Protein AF-A0A9E3AT94-F1 (afdb_monomer_lite)

Radius of gyration: 15.44 Å; chains: 1; bounding box: 36×25×39 Å

Secondary structure (DSSP, 8-state):
--TT----SS------------TT-HHHHHHHHHHHHHHHHHSHHHHHHHHHHSS--SS------

pLDDT: mean 86.13, std 11.88, range [43.88, 96.81]

Structure (mmCIF, N/CA/C/O backbone):
data_AF-A0A9E3AT94-F1
#
_entry.id   AF-A0A9E3AT94-F1
#
loop_
_atom_site.group_PDB
_atom_site.id
_atom_site.type_symbol
_atom_site.label_atom_id
_atom_site.label_alt_id
_atom_site.label_comp_id
_atom_site.label_asym_id
_atom_site.label_entity_id
_atom_site.label_seq_id
_atom_site.pdbx_PDB_ins_code
_atom_site.Cartn_x
_atom_site.Cartn_y
_atom_site.Cartn_z
_atom_site.occupancy
_atom_site.B_iso_or_equiv
_atom_site.auth_seq_id
_atom_site.auth_comp_id
_atom_site.auth_asym_id
_atom_site.auth_atom_id
_atom_site.pdbx_PDB_model_num
ATOM 1 N N . ASN A 1 1 ? 9.761 7.480 -19.046 1.00 53.47 1 ASN A N 1
ATOM 2 C CA . ASN A 1 1 ? 11.186 7.553 -19.438 1.00 53.47 1 ASN A CA 1
ATOM 3 C C . ASN A 1 1 ? 11.519 8.913 -20.019 1.00 53.47 1 ASN A C 1
ATOM 5 O O . ASN A 1 1 ? 10.918 9.293 -21.013 1.00 53.47 1 ASN A O 1
ATOM 9 N N . ASN A 1 2 ? 12.454 9.638 -19.398 1.00 68.50 2 ASN A N 1
ATOM 10 C CA . ASN A 1 2 ? 12.992 10.898 -19.910 1.00 68.50 2 ASN A CA 1
ATOM 11 C C . ASN A 1 2 ? 14.499 10.708 -20.179 1.00 68.50 2 ASN A C 1
ATOM 13 O O . ASN A 1 2 ? 15.269 10.680 -19.223 1.00 68.50 2 ASN A O 1
ATOM 17 N N . PRO A 1 3 ? 14.935 10.553 -21.444 1.00 79.25 3 PRO A N 1
ATOM 18 C CA . PRO A 1 3 ? 16.301 10.136 -21.786 1.00 79.25 3 PRO A CA 1
ATOM 19 C C . PRO A 1 3 ? 17.383 11.159 -21.411 1.00 79.25 3 PRO A C 1
ATOM 21 O O . PRO A 1 3 ? 18.568 10.850 -21.482 1.00 79.25 3 PRO A O 1
ATOM 24 N N . LYS A 1 4 ? 16.995 12.374 -21.006 1.00 89.25 4 LYS A N 1
ATOM 25 C CA . LYS A 1 4 ? 17.923 13.419 -20.557 1.00 89.25 4 LYS A CA 1
ATOM 26 C C . LYS A 1 4 ? 18.392 13.237 -19.110 1.00 89.25 4 LYS A C 1
ATOM 28 O O . LYS A 1 4 ? 19.323 13.922 -18.701 1.00 89.25 4 LYS A O 1
ATOM 33 N N . PHE A 1 5 ? 17.762 12.348 -18.341 1.00 85.88 5 PHE A N 1
ATOM 34 C CA . PHE A 1 5 ? 18.045 12.167 -16.918 1.00 85.88 5 PHE A CA 1
ATOM 35 C C . PHE A 1 5 ? 18.285 10.695 -16.585 1.00 85.88 5 PHE A C 1
ATOM 37 O O . PHE A 1 5 ? 17.622 9.807 -17.119 1.00 85.88 5 PHE A O 1
ATOM 44 N N . LYS A 1 6 ? 19.225 10.448 -15.669 1.00 86.19 6 LYS A N 1
ATOM 45 C CA . LYS A 1 6 ? 19.499 9.128 -15.095 1.00 86.19 6 LYS A CA 1
ATOM 46 C C . LYS A 1 6 ? 19.548 9.224 -13.575 1.00 86.19 6 LYS A C 1
ATOM 48 O O . LYS A 1 6 ? 20.029 10.222 -13.041 1.00 86.19 6 LYS A O 1
ATOM 53 N N . ILE A 1 7 ? 19.079 8.179 -12.903 1.00 83.94 7 ILE A N 1
ATOM 54 C CA . ILE A 1 7 ? 19.301 7.999 -11.467 1.00 83.94 7 ILE A CA 1
ATOM 55 C C . ILE A 1 7 ? 20.773 7.610 -11.280 1.00 83.94 7 ILE A C 1
ATOM 57 O O . ILE A 1 7 ? 21.311 6.824 -12.063 1.00 83.94 7 ILE A O 1
ATOM 61 N N . VAL A 1 8 ? 21.440 8.206 -10.294 1.00 88.56 8 VAL A N 1
ATOM 62 C CA . VAL A 1 8 ? 22.847 7.945 -9.966 1.00 88.56 8 VAL A CA 1
ATOM 63 C C . VAL A 1 8 ? 22.964 7.494 -8.516 1.00 88.56 8 VAL A C 1
ATOM 65 O O . VAL A 1 8 ? 22.217 7.974 -7.668 1.00 88.56 8 VAL A O 1
ATOM 68 N N . GLY A 1 9 ? 23.927 6.614 -8.244 1.00 84.62 9 GLY A N 1
ATOM 69 C CA . GLY A 1 9 ? 24.149 6.063 -6.908 1.00 84.62 9 GLY A CA 1
ATOM 70 C C . GLY A 1 9 ? 23.193 4.927 -6.545 1.00 84.62 9 GLY A C 1
ATOM 71 O O . GLY A 1 9 ? 22.390 4.475 -7.363 1.00 84.62 9 GLY A O 1
ATOM 72 N N . GLU A 1 10 ? 23.334 4.451 -5.313 1.00 81.94 10 GLU A N 1
ATOM 73 C CA . GLU A 1 10 ? 22.467 3.433 -4.721 1.00 81.94 10 GLU A CA 1
ATOM 74 C C . GLU A 1 10 ? 21.255 4.076 -4.032 1.00 81.94 10 GLU A C 1
ATOM 76 O O . GLU A 1 10 ? 21.212 5.287 -3.801 1.00 81.94 10 GLU A O 1
ATOM 81 N N . MET A 1 11 ? 20.252 3.257 -3.714 1.00 77.06 11 MET A N 1
ATOM 82 C CA . MET A 1 11 ? 19.077 3.697 -2.965 1.00 77.06 11 MET A CA 1
ATOM 83 C C . MET A 1 11 ? 19.512 4.218 -1.589 1.00 77.06 11 MET A C 1
ATOM 85 O O . MET A 1 11 ? 20.076 3.474 -0.793 1.00 77.06 11 MET A O 1
ATOM 89 N N . PHE A 1 12 ? 19.266 5.500 -1.321 1.00 77.56 12 PHE A N 1
ATOM 90 C CA . PHE A 1 12 ? 19.719 6.154 -0.090 1.00 77.56 12 PHE A CA 1
ATOM 91 C C . PHE A 1 12 ? 18.909 5.732 1.147 1.00 77.56 12 PHE A C 1
ATOM 93 O O . PHE A 1 12 ? 19.468 5.597 2.233 1.00 77.56 12 PHE A O 1
ATOM 100 N N . SER A 1 13 ? 17.601 5.509 0.991 1.00 75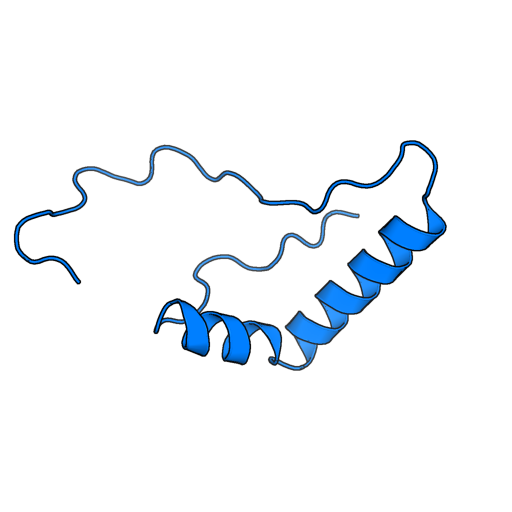.31 13 SER A N 1
ATOM 101 C CA . SER A 1 13 ? 16.694 5.112 2.072 1.00 75.31 13 SER A CA 1
ATOM 102 C C . SER A 1 13 ? 15.520 4.281 1.549 1.00 75.31 13 SER A C 1
ATOM 104 O O . SER A 1 13 ? 15.127 4.384 0.384 1.00 75.31 13 SER A O 1
ATOM 106 N N . VAL A 1 14 ? 14.950 3.460 2.435 1.00 75.94 14 VAL A N 1
ATOM 107 C CA . VAL A 1 14 ? 13.646 2.817 2.243 1.00 75.94 14 VAL A CA 1
ATOM 108 C C . VAL A 1 14 ? 12.654 3.551 3.133 1.00 75.94 14 VAL A C 1
ATOM 110 O O . VAL A 1 14 ? 12.795 3.545 4.353 1.00 75.94 14 VAL A O 1
ATOM 113 N N . GLU A 1 15 ? 11.676 4.206 2.517 1.00 77.44 15 GLU A N 1
ATOM 114 C CA . GLU A 1 15 ? 10.652 4.980 3.218 1.00 77.44 15 GLU A CA 1
ATOM 115 C C . GLU A 1 15 ? 9.286 4.328 2.986 1.00 77.44 15 GLU A C 1
ATOM 117 O O . GLU A 1 15 ? 8.758 4.392 1.870 1.00 77.44 15 GLU A O 1
ATOM 122 N N . PRO A 1 16 ? 8.708 3.660 3.997 1.00 79.44 16 PRO A N 1
ATOM 123 C CA . PRO A 1 16 ? 7.393 3.063 3.850 1.00 79.44 16 PRO A CA 1
ATOM 124 C C . PRO A 1 16 ? 6.311 4.144 3.769 1.00 79.44 16 PRO A C 1
ATOM 126 O O . PRO A 1 16 ? 6.269 5.084 4.565 1.00 79.44 16 PRO A O 1
ATOM 129 N N . PHE A 1 17 ? 5.410 3.997 2.797 1.00 83.44 17 PHE A N 1
ATOM 130 C CA . PHE A 1 17 ? 4.256 4.877 2.632 1.00 83.44 17 PHE A CA 1
ATOM 131 C C . PHE A 1 17 ? 3.054 4.349 3.418 1.00 83.44 17 PHE A C 1
ATOM 133 O O . PHE A 1 17 ? 2.749 3.159 3.371 1.00 83.44 17 PHE A O 1
ATOM 140 N N . GLY A 1 18 ? 2.331 5.251 4.084 1.00 88.31 18 GLY A N 1
ATOM 141 C CA . GLY A 1 18 ? 1.109 4.940 4.826 1.00 88.31 18 GLY A CA 1
ATOM 142 C C . GLY A 1 18 ? -0.043 5.884 4.487 1.00 88.31 18 GLY A C 1
ATOM 143 O O . GLY A 1 18 ? 0.157 6.967 3.933 1.00 88.31 18 GLY A O 1
ATOM 144 N N . ILE A 1 19 ? -1.261 5.475 4.842 1.00 90.88 19 ILE A N 1
ATOM 145 C CA . ILE A 1 19 ? -2.471 6.297 4.722 1.00 90.88 19 ILE A CA 1
ATOM 146 C C . ILE A 1 19 ? -2.794 6.867 6.106 1.00 90.88 19 ILE A C 1
ATOM 148 O O . ILE A 1 19 ? -2.951 6.124 7.072 1.00 90.88 19 ILE A O 1
ATOM 152 N N . GLY A 1 20 ? -2.858 8.195 6.213 1.00 91.88 20 GLY A N 1
ATOM 153 C CA . GLY A 1 20 ? -3.142 8.881 7.472 1.00 91.88 20 GLY A CA 1
ATOM 154 C C . GLY A 1 20 ? -4.635 8.904 7.808 1.00 91.88 20 GLY A C 1
ATOM 155 O O . GLY A 1 20 ? -5.460 9.249 6.963 1.00 91.88 20 GLY A O 1
ATOM 156 N N . PHE A 1 21 ? -4.968 8.613 9.066 1.00 93.50 21 PHE A N 1
ATOM 157 C CA . PHE A 1 21 ? -6.329 8.678 9.609 1.00 93.50 21 PHE A CA 1
ATOM 158 C C . PHE A 1 21 ? -6.409 9.650 10.786 1.00 93.50 21 PHE A C 1
ATOM 160 O O . PHE A 1 21 ? -5.393 10.060 11.354 1.00 93.50 21 PHE A O 1
ATOM 167 N N . ARG A 1 22 ? -7.634 10.015 11.184 1.00 96.81 22 ARG A N 1
ATOM 168 C CA . ARG A 1 22 ? -7.841 10.762 12.429 1.00 96.81 22 ARG A CA 1
ATOM 169 C C . ARG A 1 22 ? -7.336 9.936 13.609 1.00 96.81 22 ARG A C 1
ATOM 171 O O . ARG A 1 22 ? -7.540 8.726 13.676 1.00 96.81 22 ARG A O 1
ATOM 178 N N . LYS A 1 23 ? -6.708 10.606 14.575 1.00 95.06 23 LYS A N 1
ATOM 179 C CA . LYS A 1 23 ? -6.259 9.956 15.809 1.00 95.06 23 LYS A CA 1
ATOM 180 C C . LYS A 1 23 ? -7.454 9.301 16.516 1.00 95.06 23 LYS A C 1
ATOM 182 O O . LYS A 1 23 ? -8.445 9.974 16.777 1.00 95.06 23 LYS A O 1
ATOM 187 N N . GLY A 1 24 ? -7.326 8.016 16.843 1.00 94.75 24 GLY A N 1
ATOM 188 C CA . GLY A 1 24 ? -8.363 7.233 17.525 1.00 94.75 24 GLY A CA 1
ATOM 189 C C . GLY A 1 24 ? -9.412 6.597 16.608 1.00 94.75 24 GLY A C 1
ATOM 190 O O . GLY A 1 24 ? -10.234 5.836 17.102 1.00 94.75 24 GLY A O 1
ATOM 191 N N . ASP A 1 25 ? -9.375 6.855 15.298 1.00 96.06 25 ASP A N 1
ATOM 192 C CA . ASP A 1 25 ? -10.265 6.226 14.311 1.00 96.06 25 ASP A CA 1
ATOM 193 C C . ASP A 1 25 ? -9.728 4.840 13.905 1.00 96.06 25 ASP A C 1
ATOM 195 O O . ASP A 1 25 ? -9.295 4.608 12.773 1.00 96.06 25 ASP A O 1
ATOM 199 N N . SER A 1 26 ? -9.646 3.942 14.892 1.00 94.94 26 SER A N 1
ATOM 200 C CA . SER A 1 26 ? -9.053 2.609 14.729 1.00 94.94 26 SER A CA 1
ATOM 201 C C . SER A 1 26 ? -9.867 1.735 13.779 1.00 94.94 26 SER A C 1
ATOM 203 O O . SER A 1 26 ? -9.273 1.019 12.983 1.00 94.94 26 SER A O 1
ATOM 205 N N . ASP A 1 27 ? -11.197 1.848 13.797 1.00 96.31 27 ASP A N 1
ATOM 206 C CA . ASP A 1 27 ? -12.076 1.037 12.948 1.00 96.31 27 ASP A CA 1
ATOM 207 C C . ASP A 1 27 ? -11.823 1.310 11.460 1.00 96.31 27 ASP A C 1
ATOM 209 O O . ASP A 1 27 ? -11.677 0.379 10.666 1.00 96.31 27 ASP A O 1
ATOM 213 N N . LEU A 1 28 ? -11.707 2.587 11.070 1.00 95.44 28 LEU A N 1
ATOM 214 C CA . LEU A 1 28 ? -11.399 2.951 9.688 1.00 95.44 28 LEU A CA 1
ATOM 215 C C . LEU A 1 28 ? -9.977 2.538 9.300 1.00 95.44 28 LEU A C 1
ATOM 217 O O . LEU A 1 28 ? -9.774 1.995 8.212 1.00 95.44 28 LEU A O 1
ATOM 221 N N . ARG A 1 29 ? -8.999 2.775 10.182 1.00 94.75 29 ARG A N 1
ATOM 222 C CA . ARG A 1 29 ? -7.613 2.343 9.961 1.00 94.75 29 ARG A CA 1
ATOM 223 C C . ARG A 1 29 ? -7.551 0.834 9.704 1.00 94.75 29 ARG A C 1
ATOM 225 O O . ARG A 1 29 ? -6.918 0.405 8.742 1.00 94.75 29 ARG A O 1
ATOM 232 N N . ASP A 1 30 ? -8.224 0.043 10.534 1.00 94.12 30 ASP A N 1
ATOM 233 C CA . ASP A 1 30 ? -8.187 -1.417 10.474 1.00 94.12 30 ASP A CA 1
ATOM 234 C C . ASP A 1 30 ? -8.914 -1.940 9.233 1.00 94.12 30 ASP A C 1
ATOM 236 O O . ASP A 1 30 ? -8.384 -2.805 8.535 1.00 94.12 30 ASP A O 1
ATOM 240 N N . ALA A 1 31 ? -10.064 -1.356 8.883 1.00 95.56 31 ALA A N 1
ATOM 241 C CA . ALA A 1 31 ? -10.774 -1.681 7.648 1.00 95.56 31 ALA A CA 1
ATOM 242 C C . ALA A 1 31 ? -9.912 -1.428 6.399 1.00 95.56 31 ALA A C 1
ATOM 244 O O . ALA A 1 31 ? -9.868 -2.264 5.494 1.00 95.56 31 ALA A O 1
ATOM 245 N N . VAL A 1 32 ? -9.181 -0.307 6.352 1.00 94.31 32 VAL A N 1
ATOM 246 C CA . VAL A 1 32 ? -8.273 -0.013 5.232 1.00 94.31 32 VAL A CA 1
ATOM 247 C C . VAL A 1 32 ? -7.081 -0.968 5.213 1.00 94.31 32 VAL A C 1
ATOM 249 O O . VAL A 1 32 ? -6.714 -1.452 4.143 1.00 94.31 32 VAL A O 1
ATOM 252 N N . ASN A 1 33 ? -6.506 -1.299 6.370 1.00 92.38 33 ASN A N 1
ATOM 253 C CA . ASN A 1 33 ? -5.410 -2.266 6.453 1.00 92.38 33 ASN A CA 1
ATOM 254 C C . ASN A 1 33 ? -5.830 -3.658 5.958 1.00 92.38 33 ASN A C 1
ATOM 256 O O . ASN A 1 33 ? -5.071 -4.301 5.230 1.00 92.38 33 ASN A O 1
ATOM 260 N N . VAL A 1 34 ? -7.039 -4.118 6.297 1.00 93.44 34 VAL A N 1
ATOM 261 C CA . VAL A 1 34 ? -7.597 -5.375 5.770 1.00 93.44 34 VAL A CA 1
ATOM 262 C C . VAL A 1 34 ? -7.754 -5.296 4.251 1.00 93.44 34 VAL A C 1
ATOM 264 O O . VAL A 1 34 ? -7.233 -6.155 3.544 1.00 93.44 34 VAL A O 1
ATOM 267 N N . ALA A 1 35 ? -8.359 -4.224 3.733 1.00 94.06 35 ALA A N 1
ATOM 268 C CA . ALA A 1 35 ? -8.540 -4.050 2.293 1.00 94.06 35 ALA A CA 1
ATOM 269 C C . ALA A 1 35 ? -7.205 -4.050 1.521 1.00 94.06 35 ALA A C 1
ATOM 271 O O . ALA A 1 35 ? -7.095 -4.673 0.467 1.00 94.06 35 ALA A O 1
ATOM 272 N N . LEU A 1 36 ? -6.162 -3.398 2.048 1.00 92.31 36 LEU A N 1
ATOM 273 C CA . LEU A 1 36 ? -4.829 -3.400 1.433 1.00 92.31 36 LEU A CA 1
ATOM 274 C C . LEU A 1 36 ? -4.202 -4.802 1.405 1.00 92.31 36 LEU A C 1
ATOM 276 O O . LEU A 1 36 ? -3.566 -5.169 0.414 1.00 92.31 36 LEU A O 1
ATOM 280 N N . ARG A 1 37 ? -4.401 -5.601 2.459 1.00 90.94 37 ARG A N 1
ATOM 281 C CA . ARG A 1 37 ? -3.937 -6.997 2.512 1.00 90.94 37 ARG A CA 1
ATOM 282 C C . ARG A 1 37 ? -4.663 -7.872 1.494 1.00 90.94 37 ARG A C 1
ATOM 284 O O . ARG A 1 37 ? -4.012 -8.675 0.827 1.00 90.94 37 ARG A O 1
ATOM 291 N N . ASP A 1 38 ? -5.965 -7.678 1.324 1.00 93.69 38 ASP A N 1
ATOM 292 C CA . ASP A 1 38 ? -6.766 -8.420 0.347 1.00 93.69 38 ASP A CA 1
ATOM 293 C C . ASP A 1 38 ? -6.376 -8.058 -1.095 1.00 93.69 38 ASP A C 1
ATOM 295 O O . ASP A 1 38 ? -6.202 -8.940 -1.941 1.00 93.69 38 ASP A O 1
ATOM 299 N N . LEU A 1 39 ? -6.131 -6.772 -1.377 1.00 93.06 39 LEU A N 1
ATOM 300 C CA . LEU A 1 39 ? -5.615 -6.307 -2.673 1.00 93.06 39 LEU A CA 1
ATOM 301 C C . LEU A 1 39 ? -4.228 -6.879 -2.992 1.00 93.06 39 LEU A C 1
ATOM 303 O O . LEU A 1 39 ? -3.910 -7.150 -4.153 1.00 93.06 39 LEU A O 1
ATOM 307 N N . TRP A 1 40 ? -3.387 -7.052 -1.973 1.00 90.06 40 TRP A N 1
ATOM 308 C CA . TRP A 1 40 ? -2.085 -7.689 -2.132 1.00 90.06 40 TRP A CA 1
ATOM 309 C C . TRP A 1 40 ? -2.225 -9.184 -2.433 1.00 90.06 40 TRP A C 1
ATOM 311 O O . TRP A 1 40 ? -1.656 -9.665 -3.413 1.00 90.06 40 TRP A O 1
ATOM 321 N N . ALA A 1 41 ? -3.010 -9.908 -1.628 1.00 91.75 41 ALA A N 1
ATOM 322 C CA . ALA A 1 41 ? -3.197 -11.353 -1.752 1.00 91.75 41 ALA A CA 1
ATOM 323 C C . ALA A 1 41 ? -3.883 -11.759 -3.067 1.00 91.75 41 ALA A C 1
ATOM 325 O O . ALA A 1 41 ? -3.519 -12.770 -3.666 1.00 91.75 41 ALA A O 1
ATOM 326 N N . SER A 1 42 ? -4.836 -10.956 -3.543 1.00 95.31 42 SER A N 1
ATOM 327 C CA . SER A 1 42 ? -5.511 -11.155 -4.835 1.00 95.31 42 SER A CA 1
ATOM 328 C C . SER A 1 42 ? -4.632 -10.819 -6.046 1.00 95.31 42 SER A C 1
ATOM 330 O O . SER A 1 42 ? -4.922 -11.247 -7.162 1.00 95.31 42 SER A O 1
ATOM 332 N N . GLY A 1 43 ? -3.556 -1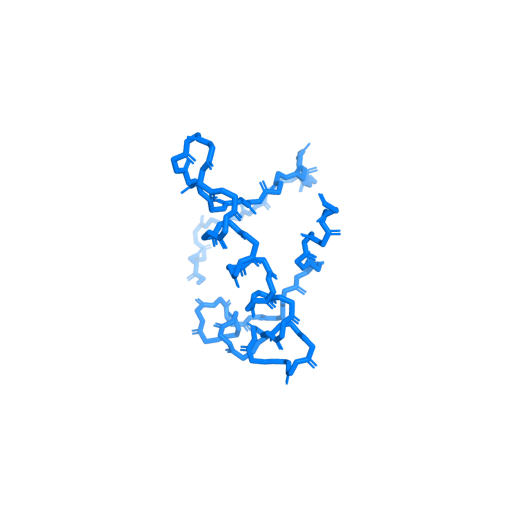0.046 -5.856 1.00 93.38 43 GLY A N 1
ATOM 333 C CA . GLY A 1 43 ? -2.721 -9.527 -6.939 1.00 93.38 43 GLY A CA 1
ATOM 334 C C . GLY A 1 43 ? -3.298 -8.294 -7.645 1.00 93.38 43 GLY A C 1
ATOM 335 O O . GLY A 1 43 ? -2.655 -7.760 -8.553 1.00 93.38 43 GLY A O 1
ATOM 336 N N . GLU A 1 44 ? -4.457 -7.785 -7.222 1.00 95.31 44 GLU A N 1
ATOM 337 C CA . GLU A 1 44 ? -5.044 -6.551 -7.758 1.00 95.31 44 GLU A CA 1
ATOM 338 C C . GLU A 1 44 ? -4.122 -5.347 -7.557 1.00 95.31 44 GLU A C 1
ATOM 340 O O . GLU A 1 44 ? -3.943 -4.535 -8.469 1.00 95.31 44 GLU A O 1
ATOM 345 N N . TYR A 1 45 ? -3.441 -5.275 -6.409 1.00 92.62 45 TYR A N 1
ATOM 346 C CA . TYR A 1 45 ? -2.435 -4.245 -6.160 1.00 92.62 45 TYR A CA 1
ATOM 347 C C . TYR A 1 45 ? -1.329 -4.266 -7.219 1.00 92.62 45 TYR A C 1
ATOM 349 O O . TYR A 1 45 ? -0.926 -3.229 -7.743 1.00 92.62 45 TYR A O 1
ATOM 357 N N . LYS A 1 46 ? -0.869 -5.464 -7.592 1.00 93.06 46 LYS A N 1
ATOM 358 C CA . LYS A 1 46 ? 0.159 -5.649 -8.619 1.00 93.06 46 LYS A CA 1
ATOM 359 C C . LYS A 1 46 ? -0.329 -5.169 -9.988 1.00 93.06 46 LYS A C 1
ATOM 361 O O . LYS A 1 46 ? 0.427 -4.532 -10.720 1.00 93.06 46 LYS A O 1
ATOM 366 N N . ALA A 1 47 ? -1.590 -5.437 -10.327 1.00 95.94 47 ALA A N 1
ATOM 367 C CA . ALA A 1 47 ? -2.204 -4.950 -11.559 1.00 95.94 47 ALA A CA 1
ATOM 368 C C . ALA A 1 47 ? -2.308 -3.413 -11.582 1.00 95.94 47 ALA A C 1
ATOM 370 O O . ALA A 1 47 ? -1.959 -2.788 -12.587 1.00 95.94 47 ALA A O 1
ATOM 371 N N . LEU A 1 48 ? -2.713 -2.798 -10.466 1.00 94.62 48 LEU A N 1
ATOM 372 C CA . LEU A 1 48 ? -2.739 -1.342 -10.309 1.00 94.62 48 LEU A CA 1
ATOM 373 C C . LEU A 1 48 ? -1.334 -0.741 -10.425 1.00 94.62 48 LEU A C 1
ATOM 375 O O . LEU A 1 48 ? -1.137 0.206 -11.183 1.00 94.62 48 LEU A O 1
ATOM 379 N N . TYR A 1 49 ? -0.341 -1.319 -9.749 1.00 92.88 49 TYR A N 1
ATOM 380 C CA . TYR A 1 49 ? 1.036 -0.836 -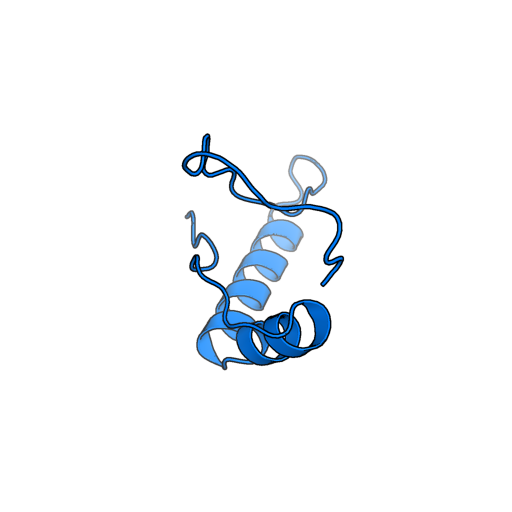9.799 1.00 92.88 49 TYR A C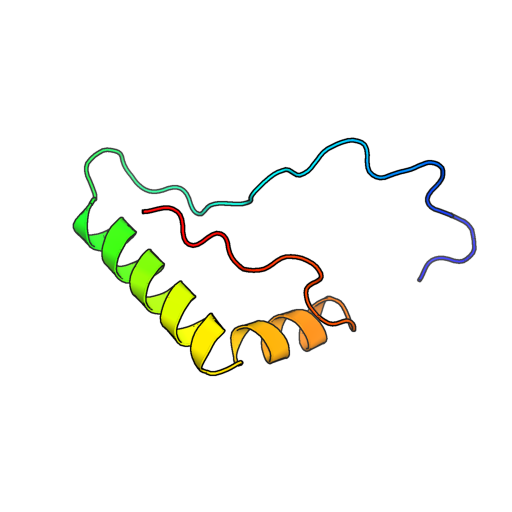A 1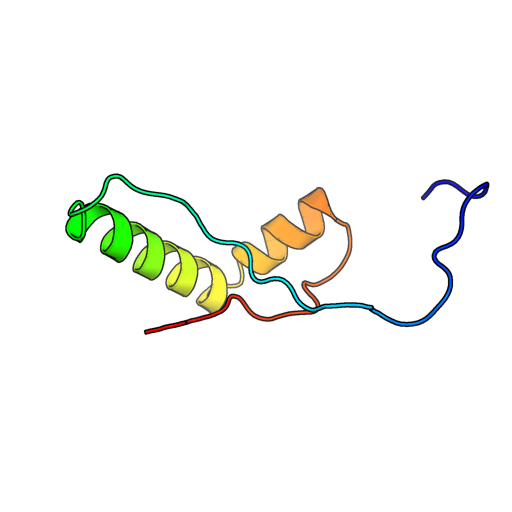
ATOM 381 C C . TYR A 1 49 ? 1.578 -0.852 -11.237 1.00 92.88 49 TYR A C 1
ATOM 383 O O . TYR A 1 49 ? 2.093 0.156 -11.718 1.00 92.88 49 TYR A O 1
ATOM 391 N N . ARG A 1 50 ? 1.360 -1.942 -11.984 1.00 94.94 50 ARG A N 1
ATOM 392 C CA . ARG A 1 50 ? 1.727 -2.026 -13.409 1.00 94.94 50 ARG A CA 1
ATOM 393 C C . ARG A 1 50 ? 1.032 -0.975 -14.262 1.00 94.94 50 ARG A C 1
ATOM 395 O O . ARG A 1 50 ? 1.664 -0.404 -15.144 1.00 94.94 50 ARG A O 1
ATOM 402 N N . LYS A 1 51 ? -0.251 -0.705 -14.010 1.00 95.06 51 LYS A N 1
ATOM 403 C CA . LYS A 1 51 ? -1.018 0.300 -14.759 1.00 95.06 51 LYS A CA 1
ATOM 404 C C . LYS A 1 51 ? -0.398 1.695 -14.640 1.00 95.06 51 LYS A C 1
ATOM 406 O O . LYS A 1 51 ? -0.365 2.417 -15.632 1.00 95.06 51 LYS A O 1
ATOM 411 N N . TYR A 1 52 ? 0.072 2.073 -13.451 1.00 93.25 52 TYR A N 1
ATOM 412 C CA . TYR A 1 52 ? 0.594 3.420 -13.195 1.00 93.25 52 TYR A CA 1
ATOM 413 C C . TYR A 1 52 ? 2.113 3.545 -13.378 1.00 93.25 52 TYR A C 1
ATOM 415 O O . TYR A 1 52 ? 2.581 4.603 -13.793 1.00 93.25 52 TYR A O 1
ATOM 423 N N . PHE A 1 53 ? 2.879 2.483 -13.113 1.00 89.88 53 PHE A N 1
ATOM 424 C CA . PHE A 1 53 ? 4.348 2.520 -13.098 1.00 89.88 53 PHE A CA 1
ATOM 425 C C . PHE A 1 53 ? 5.010 1.629 -14.156 1.00 89.88 53 PHE A C 1
ATOM 427 O O . PHE A 1 53 ? 6.197 1.785 -14.431 1.00 89.88 53 PHE A O 1
ATOM 434 N N . GLY A 1 54 ? 4.266 0.71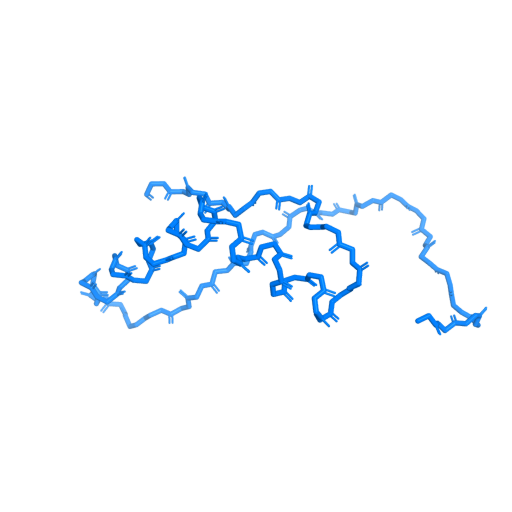7 -14.787 1.00 91.19 54 GLY A N 1
ATOM 435 C CA . GLY A 1 54 ? 4.766 -0.139 -15.868 1.00 91.19 54 GLY A CA 1
ATOM 436 C C . GLY A 1 54 ? 5.681 -1.287 -15.427 1.00 91.19 54 GLY A C 1
ATOM 437 O O . GLY A 1 54 ? 6.149 -2.042 -16.276 1.00 91.19 54 GLY A O 1
ATOM 438 N N . THR A 1 55 ? 5.930 -1.447 -14.128 1.00 91.38 55 THR A N 1
ATOM 439 C CA . THR A 1 55 ? 6.760 -2.522 -13.564 1.00 91.38 55 THR A CA 1
ATOM 440 C C . THR A 1 55 ? 6.009 -3.276 -12.474 1.00 91.38 55 THR A C 1
ATOM 442 O O . THR A 1 55 ? 4.883 -2.927 -12.131 1.00 91.38 55 THR A O 1
ATOM 445 N N . ASP A 1 56 ? 6.615 -4.330 -11.934 1.00 88.94 56 ASP A N 1
ATOM 446 C CA . ASP A 1 56 ? 6.144 -4.937 -10.690 1.00 88.94 56 ASP A CA 1
ATOM 447 C C . ASP A 1 56 ? 6.592 -4.087 -9.488 1.00 88.94 56 ASP A C 1
ATOM 449 O O . ASP A 1 56 ? 7.637 -3.429 -9.573 1.00 88.94 56 ASP A O 1
ATOM 453 N N . PRO A 1 57 ? 5.831 -4.091 -8.377 1.00 85.62 57 PRO A N 1
ATOM 454 C CA . PRO A 1 57 ? 6.295 -3.497 -7.134 1.00 85.62 57 PRO A CA 1
ATOM 455 C C . PRO A 1 57 ? 7.557 -4.233 -6.671 1.00 85.62 57 PRO A C 1
ATOM 457 O O . PRO A 1 57 ? 7.588 -5.462 -6.614 1.00 85.62 57 PRO A O 1
ATOM 460 N N . THR A 1 58 ? 8.607 -3.477 -6.363 1.00 82.06 58 THR A N 1
ATOM 461 C CA . THR A 1 58 ? 9.894 -4.014 -5.891 1.00 82.06 58 THR A CA 1
ATOM 462 C C . THR A 1 58 ? 9.922 -4.242 -4.384 1.00 82.06 58 THR A C 1
ATOM 464 O O . THR A 1 58 ? 10.798 -4.946 -3.888 1.00 82.06 58 THR A O 1
ATOM 467 N N . VAL A 1 59 ? 8.956 -3.669 -3.667 1.00 78.12 59 VAL A N 1
ATOM 468 C CA . VAL A 1 59 ? 8.757 -3.842 -2.230 1.00 78.12 59 VAL A CA 1
ATOM 469 C C . VAL A 1 59 ? 7.358 -4.402 -1.965 1.00 78.12 59 VAL A C 1
ATOM 471 O O . VAL A 1 59 ? 6.403 -3.996 -2.638 1.00 78.12 59 VAL A O 1
ATOM 474 N N . PRO A 1 60 ? 7.208 -5.346 -1.020 1.00 75.19 60 PRO A N 1
ATOM 475 C CA . PRO A 1 60 ? 5.893 -5.758 -0.559 1.00 75.19 60 PRO A CA 1
ATOM 476 C C . PRO A 1 60 ? 5.188 -4.603 0.155 1.00 75.19 60 PRO A C 1
ATOM 478 O O . PRO A 1 60 ? 5.847 -3.733 0.726 1.00 75.19 60 PRO A O 1
ATOM 481 N N . ILE A 1 61 ? 3.849 -4.603 0.150 1.00 74.31 61 ILE A N 1
ATOM 482 C CA . ILE A 1 61 ? 3.108 -3.744 1.082 1.00 74.31 61 ILE A CA 1
ATOM 483 C C . ILE A 1 61 ? 3.546 -4.140 2.489 1.00 74.31 61 ILE A C 1
ATOM 485 O O . ILE A 1 61 ? 3.457 -5.313 2.857 1.00 74.31 61 ILE A O 1
ATOM 489 N N . GLU A 1 62 ? 4.036 -3.169 3.256 1.00 66.12 62 GLU A N 1
ATOM 490 C CA . GLU A 1 62 ? 4.352 -3.379 4.660 1.00 66.12 62 GLU A CA 1
ATOM 491 C C . GLU A 1 62 ? 3.074 -3.773 5.403 1.00 66.12 62 GLU A C 1
ATOM 493 O O . GLU A 1 62 ? 2.199 -2.956 5.678 1.00 66.12 62 GLU A O 1
ATOM 498 N N . THR A 1 63 ? 2.965 -5.057 5.733 1.00 57.59 63 THR A N 1
ATOM 499 C CA . THR A 1 63 ? 1.975 -5.565 6.677 1.00 57.59 63 THR A CA 1
ATOM 500 C C . THR A 1 63 ? 2.522 -5.353 8.083 1.00 57.59 63 THR A C 1
ATOM 502 O O . THR A 1 63 ? 2.862 -6.317 8.773 1.00 57.59 63 THR A O 1
ATOM 505 N N . GLN A 1 64 ? 2.711 -4.095 8.482 1.00 45.56 64 GLN A N 1
ATOM 506 C CA . GLN A 1 64 ? 2.971 -3.819 9.891 1.00 45.56 64 GLN A CA 1
ATOM 507 C C . GLN A 1 64 ? 1.733 -4.249 10.704 1.00 45.56 64 GLN A C 1
ATOM 509 O O . GLN A 1 64 ? 0.611 -4.088 10.209 1.00 45.56 64 GLN A O 1
ATOM 514 N N . PRO A 1 65 ? 1.920 -4.873 11.882 1.00 43.88 65 PRO A N 1
ATOM 515 C CA . PRO A 1 65 ? 0.816 -5.189 12.783 1.00 43.88 65 PRO A CA 1
ATOM 516 C C . PRO A 1 65 ? 0.075 -3.935 13.261 1.00 43.88 65 PRO A C 1
ATOM 518 O O . PRO A 1 65 ? 0.711 -2.860 13.370 1.00 43.88 65 PRO A O 1
#

Sequence (65 aa):
NNPKFKIVGEMFSVEPFGIGFRKGDSDLRDAVNVALRDLWASGEYKALYRKYFGTDPTVPIETQP

Foldseek 3Di:
DDVVDDDDDDDPDDDADDDDDPPPPVVVRVVVLVVLVVCQVVCVVQVVCCVVPVDGDPDRRPSDD